Protein AF-A0A4R4QZR3-F1 (afdb_monomer)

Nearest PDB structures (foldseek):
  7k5y-assembly1_U  TM=4.176E-01  e=3.254E+00  Homo sapiens

Foldseek 3Di:
DDDPPDDPPPPDPPCPDCVVCVVVLVVCQVVQDKAFDDDPNHGDDIDHHPVVVQVVCVVVVNHPPDDD

Secondary structure (DSSP, 8-state):
------------TT---HHHHHHHHHHHHHTT--EEEEETTEEEEEE--HHHHHHHHHHTT---TT--

Solvent-accessible surface area (backbone atoms only — not comparable to full-atom values): 4583 Å² total; per-residue (Å²): 140,77,84,89,82,83,87,80,85,79,80,70,95,78,74,73,54,65,81,76,48,43,66,58,54,54,48,44,22,72,75,68,36,74,44,74,44,58,59,95,87,41,77,76,46,70,51,57,37,68,69,58,52,52,51,52,32,46,75,70,71,51,62,88,85,73,88,125

pLDDT: mean 76.52, std 18.91, range [39.06, 94.25]

Mean predicted aligned error: 12.21 Å

Sequence (68 aa):
MREPSADRNYATPDDLPLSAVLPELLRSVREGQVVYLSERDEPVAAIVPLEVARAGLAALGRSDEGAR

Structure (mmCIF, N/CA/C/O backbone):
data_AF-A0A4R4QZR3-F1
#
_entry.id   AF-A0A4R4QZR3-F1
#
loop_
_atom_site.gr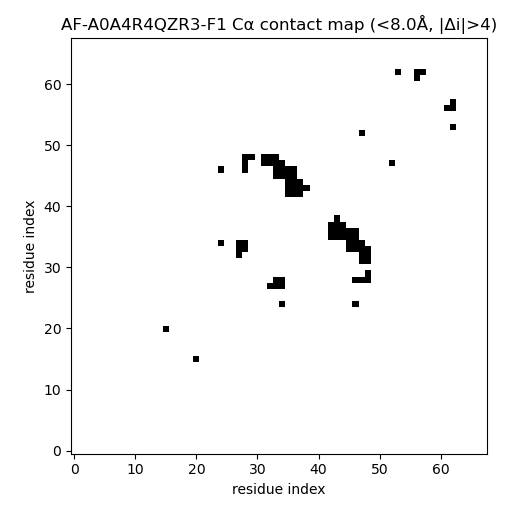oup_PDB
_atom_site.id
_atom_site.type_symbol
_atom_site.label_atom_id
_atom_site.label_alt_id
_atom_site.label_comp_id
_atom_site.label_asym_id
_atom_site.label_entity_id
_atom_site.label_seq_id
_atom_site.pdbx_PDB_ins_code
_atom_site.Cartn_x
_atom_site.Cartn_y
_atom_site.Cartn_z
_atom_site.occupancy
_atom_site.B_iso_or_equiv
_atom_site.auth_seq_id
_atom_site.auth_comp_id
_atom_site.auth_asym_id
_atom_site.auth_atom_id
_atom_site.pdbx_PDB_model_num
ATOM 1 N N . MET A 1 1 ? 38.651 26.174 -21.847 1.00 44.88 1 MET A N 1
ATOM 2 C CA . MET A 1 1 ? 37.699 25.420 -22.699 1.00 44.88 1 MET A CA 1
ATOM 3 C C . MET A 1 1 ? 38.385 24.117 -23.069 1.00 44.88 1 MET A C 1
ATOM 5 O O . MET A 1 1 ? 39.455 24.205 -23.641 1.00 44.88 1 MET A O 1
ATOM 9 N N . ARG A 1 2 ? 37.919 22.914 -22.736 1.00 48.09 2 ARG A N 1
ATOM 10 C CA . ARG A 1 2 ? 36.577 22.400 -22.429 1.00 48.09 2 ARG A CA 1
ATOM 11 C C . ARG A 1 2 ? 36.808 21.112 -21.613 1.00 48.09 2 ARG A C 1
ATOM 13 O O . ARG A 1 2 ? 37.599 20.283 -22.050 1.00 48.09 2 ARG A O 1
ATOM 20 N N . GLU A 1 3 ? 36.202 20.975 -20.436 1.00 51.56 3 GLU A N 1
ATOM 21 C CA . GLU A 1 3 ? 36.168 19.691 -19.715 1.00 51.56 3 GLU A CA 1
ATOM 22 C C . GLU A 1 3 ? 35.420 18.651 -20.564 1.00 51.56 3 GLU A C 1
ATOM 24 O O . GLU A 1 3 ? 34.353 18.982 -21.094 1.00 51.56 3 GLU A O 1
ATOM 29 N N . PRO A 1 4 ? 35.890 17.399 -20.675 1.00 46.50 4 PRO A N 1
ATOM 30 C CA . PRO A 1 4 ? 35.018 16.295 -21.024 1.00 46.50 4 PRO A CA 1
ATOM 31 C C . PRO A 1 4 ? 34.351 15.798 -19.736 1.00 46.50 4 PRO A C 1
ATOM 33 O O . PRO A 1 4 ? 34.774 14.829 -19.111 1.00 46.50 4 PRO A O 1
ATOM 36 N N . SER A 1 5 ? 33.303 16.505 -19.325 1.00 51.91 5 SER A N 1
ATOM 37 C CA . SER A 1 5 ? 32.282 15.944 -18.446 1.00 51.91 5 SER A CA 1
ATO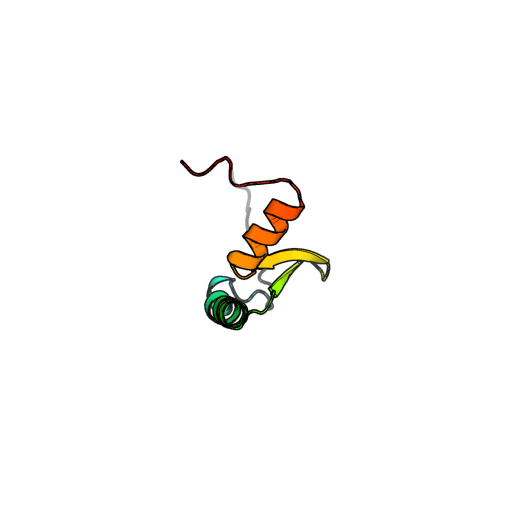M 38 C C . SER A 1 5 ? 31.381 15.051 -19.289 1.00 51.91 5 SER A C 1
ATOM 40 O O . SER A 1 5 ? 30.769 15.557 -20.227 1.00 51.91 5 SER A O 1
ATOM 42 N N . ALA A 1 6 ? 31.316 13.765 -18.933 1.00 50.97 6 ALA A N 1
ATOM 43 C CA . ALA A 1 6 ? 30.185 12.836 -19.090 1.00 50.97 6 ALA A CA 1
ATOM 44 C C . ALA A 1 6 ? 30.646 11.447 -19.548 1.00 50.97 6 ALA A C 1
ATOM 46 O O . ALA A 1 6 ? 30.434 11.056 -20.687 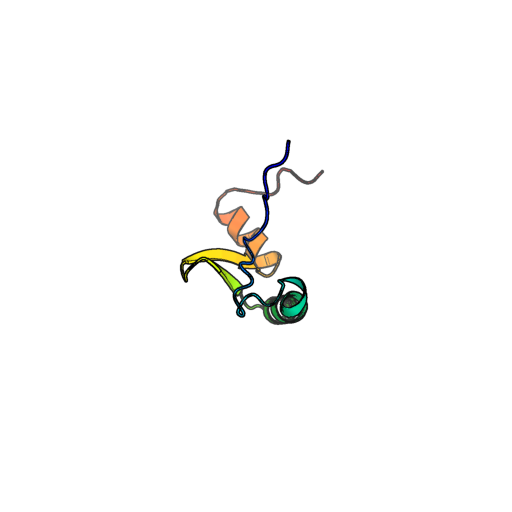1.00 50.97 6 ALA A O 1
ATOM 47 N N . ASP A 1 7 ? 31.221 10.684 -18.620 1.00 46.03 7 ASP A N 1
ATOM 48 C CA . ASP A 1 7 ? 31.236 9.222 -18.727 1.00 46.03 7 ASP A CA 1
ATOM 49 C C . ASP A 1 7 ? 30.907 8.607 -17.362 1.00 46.03 7 ASP A C 1
ATOM 51 O O . ASP A 1 7 ? 31.675 7.886 -16.731 1.00 46.03 7 ASP A O 1
ATOM 55 N N . ARG A 1 8 ? 29.737 8.978 -16.837 1.00 43.34 8 ARG A N 1
ATOM 56 C CA . ARG A 1 8 ? 29.111 8.263 -15.720 1.00 43.34 8 ARG A CA 1
ATOM 57 C C . ARG A 1 8 ? 27.854 7.594 -16.237 1.00 43.34 8 ARG A C 1
ATOM 59 O O . ARG A 1 8 ? 26.739 7.983 -15.913 1.00 43.34 8 ARG A O 1
ATOM 66 N N . ASN A 1 9 ? 28.077 6.608 -17.093 1.00 45.47 9 ASN A N 1
ATOM 67 C CA . ASN A 1 9 ? 27.067 5.646 -17.474 1.00 45.47 9 ASN A CA 1
ATOM 68 C C . ASN A 1 9 ? 26.921 4.635 -16.325 1.00 45.47 9 ASN A C 1
ATOM 70 O O . ASN A 1 9 ? 27.584 3.602 -16.310 1.00 45.47 9 ASN A O 1
ATOM 74 N N . TYR A 1 10 ? 26.100 4.964 -15.328 1.00 39.06 10 TYR A N 1
ATOM 75 C CA . TYR A 1 10 ? 25.606 3.977 -14.368 1.00 39.06 10 TYR A CA 1
ATOM 76 C C . TYR A 1 10 ? 24.167 3.640 -14.745 1.00 39.06 10 TYR A C 1
ATOM 78 O O . TYR A 1 10 ? 23.223 4.183 -14.184 1.00 39.06 10 TYR A O 1
ATOM 86 N N . ALA A 1 11 ? 24.012 2.768 -15.735 1.00 39.94 11 ALA A N 1
ATOM 87 C CA . ALA A 1 11 ? 22.798 1.982 -15.877 1.00 39.94 11 ALA A CA 1
ATOM 88 C C . ALA A 1 11 ? 23.104 0.611 -15.268 1.00 39.94 11 ALA A C 1
ATOM 90 O O . ALA A 1 11 ? 23.721 -0.238 -15.912 1.00 39.94 11 ALA A O 1
ATOM 91 N N . THR A 1 12 ? 22.760 0.425 -13.994 1.00 45.56 12 THR A N 1
ATOM 92 C CA . THR A 1 12 ? 22.687 -0.915 -13.404 1.00 45.56 12 THR A CA 1
ATOM 93 C C . THR A 1 12 ? 21.400 -1.605 -13.876 1.00 45.56 12 THR A C 1
ATOM 95 O O . THR A 1 12 ? 20.387 -0.925 -14.032 1.00 45.56 12 THR A O 1
ATOM 98 N N . PRO A 1 13 ? 21.402 -2.924 -14.141 1.00 49.00 13 PRO A N 1
ATOM 99 C CA . PRO A 1 13 ? 20.337 -3.584 -14.904 1.00 49.00 13 PRO A CA 1
ATOM 100 C C . PRO A 1 13 ? 19.034 -3.886 -14.136 1.00 49.00 13 PRO A C 1
ATOM 102 O O . PRO A 1 13 ? 18.168 -4.540 -14.710 1.00 49.00 13 PRO A O 1
ATOM 105 N N . ASP A 1 14 ? 18.876 -3.450 -12.882 1.00 55.88 14 ASP A N 1
ATOM 106 C CA . ASP A 1 14 ? 17.812 -3.947 -11.986 1.00 55.88 14 ASP A CA 1
ATOM 107 C C . ASP A 1 14 ? 16.648 -2.979 -11.711 1.00 55.88 14 ASP A C 1
ATOM 109 O O . ASP A 1 14 ? 15.635 -3.385 -11.144 1.00 55.88 14 ASP A O 1
ATOM 113 N N . ASP A 1 15 ? 16.708 -1.728 -12.165 1.00 60.22 15 ASP A N 1
ATOM 114 C CA . ASP A 1 15 ? 15.627 -0.775 -11.903 1.00 60.22 15 ASP A CA 1
ATOM 115 C C . ASP A 1 15 ? 14.620 -0.777 -13.055 1.00 60.22 15 ASP A C 1
ATOM 117 O O . ASP A 1 15 ? 14.639 0.077 -13.948 1.00 60.22 15 ASP A O 1
ATOM 121 N N . LEU A 1 16 ? 13.704 -1.753 -13.039 1.00 65.25 16 LEU A N 1
ATOM 122 C CA . LEU A 1 16 ? 12.447 -1.605 -13.775 1.00 65.25 16 LEU A CA 1
ATOM 123 C C . LEU A 1 16 ? 11.864 -0.232 -13.408 1.00 65.25 16 LEU A C 1
ATOM 125 O O . LEU A 1 16 ? 11.678 0.051 -12.221 1.00 65.25 16 LEU A O 1
ATOM 129 N N . PRO A 1 17 ? 11.577 0.642 -14.389 1.00 75.19 17 PRO A N 1
ATOM 130 C CA . PRO A 1 17 ? 11.072 1.965 -14.074 1.00 75.19 17 PRO A CA 1
ATOM 131 C C . PRO A 1 17 ? 9.773 1.813 -13.286 1.00 75.19 17 PRO A C 1
ATOM 133 O O . PRO A 1 17 ? 8.959 0.942 -13.598 1.00 75.19 17 PRO A O 1
ATOM 136 N N . LEU A 1 18 ? 9.550 2.679 -12.291 1.0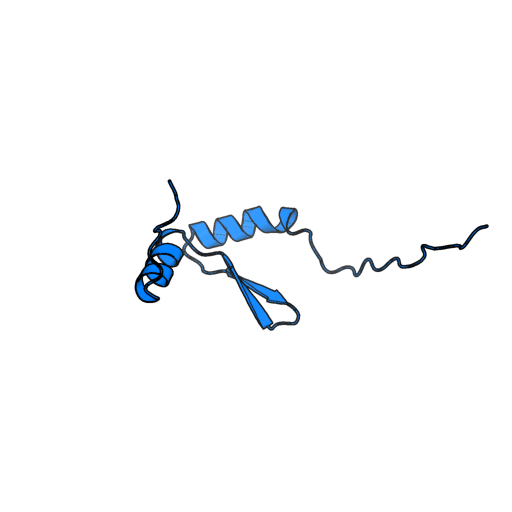0 75.12 18 LEU A N 1
ATOM 137 C CA . LEU A 1 18 ? 8.351 2.621 -11.445 1.00 75.12 18 LEU A CA 1
ATOM 138 C C . LEU A 1 18 ? 7.068 2.517 -12.286 1.00 75.12 18 LEU A C 1
ATOM 140 O O . LEU A 1 18 ? 6.148 1.796 -11.925 1.00 75.12 18 LEU A O 1
ATOM 144 N N . SER A 1 19 ? 7.029 3.178 -13.445 1.00 80.38 19 SER A N 1
ATOM 145 C CA . SER A 1 19 ? 5.915 3.117 -14.396 1.00 80.38 19 SER A CA 1
ATOM 146 C C . SER A 1 19 ? 5.610 1.715 -14.940 1.00 80.38 19 SER A C 1
ATOM 148 O O . SER A 1 19 ? 4.450 1.437 -15.234 1.00 80.38 19 SER A O 1
ATOM 150 N N . ALA A 1 20 ? 6.604 0.833 -15.063 1.00 84.50 20 ALA A N 1
ATOM 151 C CA . ALA A 1 20 ? 6.422 -0.544 -15.519 1.00 84.50 20 ALA A CA 1
ATOM 152 C C . ALA A 1 20 ? 5.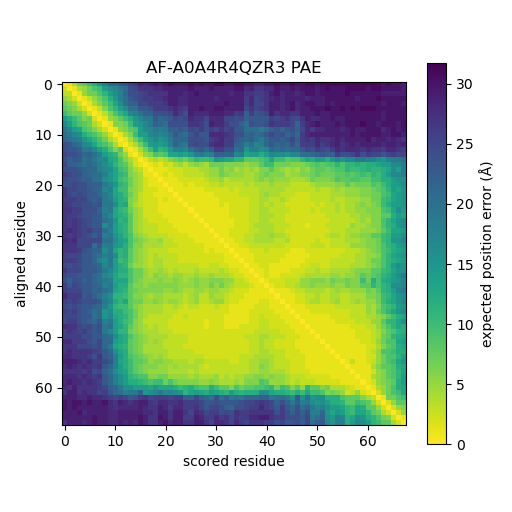812 -1.443 -14.434 1.00 84.50 20 ALA A C 1
ATOM 154 O O . ALA A 1 20 ? 5.045 -2.348 -14.754 1.00 84.50 20 ALA A O 1
ATOM 155 N N . VAL A 1 21 ? 6.117 -1.180 -13.160 1.00 85.50 21 VAL A N 1
ATOM 156 C CA . VAL A 1 21 ? 5.615 -1.971 -12.021 1.00 85.50 21 VAL A CA 1
ATOM 157 C C . VAL A 1 21 ? 4.359 -1.370 -11.386 1.00 85.50 21 VAL A C 1
ATOM 159 O O . VAL A 1 21 ? 3.604 -2.075 -10.722 1.00 85.50 21 VAL A O 1
ATOM 162 N N . LEU A 1 22 ? 4.078 -0.086 -11.629 1.00 87.00 22 LEU A N 1
ATOM 163 C CA . LEU A 1 22 ? 2.945 0.636 -11.050 1.00 87.00 22 LEU A CA 1
ATOM 164 C C . LEU A 1 22 ? 1.583 -0.045 -11.278 1.00 87.00 22 LEU A C 1
ATOM 166 O O . 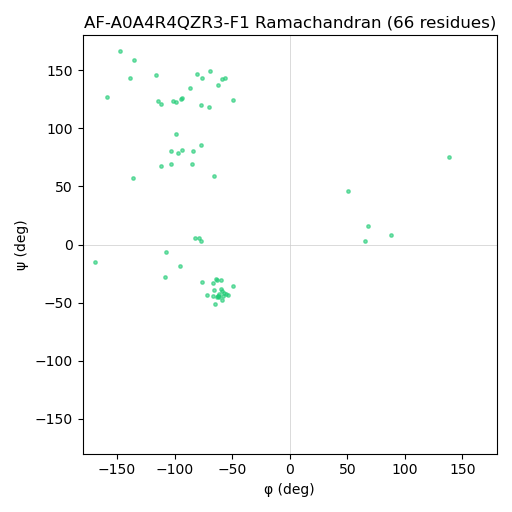LEU A 1 22 ? 0.819 -0.111 -10.316 1.00 87.00 22 LEU A O 1
ATOM 170 N N . PRO A 1 23 ? 1.241 -0.580 -12.470 1.00 91.56 23 PRO A N 1
ATOM 171 C CA . PRO A 1 23 ? -0.043 -1.257 -12.663 1.00 91.56 23 PRO A CA 1
ATOM 172 C C . PRO A 1 23 ? -0.231 -2.454 -11.726 1.00 91.56 23 PRO A C 1
ATOM 174 O O . PRO A 1 23 ? -1.315 -2.648 -11.179 1.00 91.56 23 PRO A O 1
ATOM 177 N N . GLU A 1 24 ? 0.834 -3.222 -11.514 1.00 90.00 24 GLU A N 1
ATOM 178 C CA . GLU A 1 24 ? 0.827 -4.395 -10.647 1.00 90.00 24 GLU A CA 1
ATOM 179 C C . GLU A 1 24 ? 0.746 -3.996 -9.170 1.00 90.00 24 GLU A C 1
ATOM 181 O O . GLU A 1 24 ? -0.077 -4.527 -8.428 1.00 90.00 24 GLU A O 1
ATOM 186 N N . LEU A 1 25 ? 1.508 -2.975 -8.764 1.00 89.44 25 LEU A N 1
ATOM 187 C CA . LEU A 1 25 ? 1.433 -2.408 -7.415 1.00 89.44 25 LEU A CA 1
ATOM 188 C C . LEU A 1 25 ? 0.013 -1.915 -7.093 1.00 89.44 25 LEU A C 1
ATOM 190 O O . LEU A 1 25 ? -0.524 -2.200 -6.023 1.00 89.44 25 LEU A O 1
ATOM 194 N N . LEU A 1 26 ? -0.626 -1.210 -8.032 1.00 89.75 26 LEU A N 1
ATOM 195 C CA . LEU A 1 26 ? -1.999 -0.729 -7.872 1.00 89.75 26 LEU A CA 1
ATOM 196 C C . LEU A 1 26 ? -3.017 -1.875 -7.821 1.00 89.75 26 LEU A C 1
ATOM 198 O O . LEU A 1 26 ? -4.018 -1.762 -7.110 1.00 89.75 26 LEU A O 1
ATOM 202 N N . ARG A 1 27 ? -2.774 -2.975 -8.544 1.00 93.50 27 ARG A N 1
ATOM 203 C CA . ARG A 1 27 ? -3.603 -4.183 -8.473 1.00 93.50 27 ARG A CA 1
ATOM 204 C C . ARG A 1 27 ? -3.522 -4.827 -7.089 1.00 93.50 27 ARG A C 1
ATOM 206 O O . ARG A 1 27 ? -4.568 -5.012 -6.473 1.00 93.50 27 ARG A O 1
ATOM 213 N N . SER A 1 28 ? -2.321 -5.067 -6.567 1.00 92.81 28 SER A N 1
ATOM 214 C CA . SER A 1 28 ? -2.117 -5.594 -5.209 1.00 92.81 28 SER A CA 1
ATOM 215 C C . SER A 1 28 ? -2.786 -4.729 -4.141 1.00 92.81 28 SER A C 1
ATOM 217 O O . SER A 1 28 ? -3.468 -5.234 -3.251 1.00 92.81 28 SER A O 1
ATOM 219 N N . VAL A 1 29 ? -2.670 -3.406 -4.258 1.00 93.56 29 VAL A N 1
ATOM 220 C CA . VAL A 1 29 ? -3.326 -2.474 -3.332 1.00 93.56 29 VAL A CA 1
ATOM 221 C C . VAL A 1 29 ? -4.849 -2.545 -3.442 1.00 93.56 29 VAL A C 1
ATOM 223 O O . VAL A 1 29 ? -5.539 -2.528 -2.425 1.00 93.56 29 VAL A O 1
ATOM 226 N N . ARG A 1 30 ? -5.402 -2.681 -4.654 1.00 91.19 30 ARG A N 1
ATOM 227 C CA . ARG A 1 30 ? -6.847 -2.890 -4.847 1.00 91.19 30 ARG A CA 1
ATOM 228 C C . ARG A 1 30 ? -7.330 -4.212 -4.239 1.00 91.19 30 ARG A C 1
ATOM 230 O O . ARG A 1 30 ? -8.470 -4.281 -3.796 1.00 91.19 30 ARG A O 1
ATOM 237 N N . GLU A 1 31 ? -6.474 -5.226 -4.186 1.00 94.25 31 GLU A N 1
ATOM 238 C CA . GLU A 1 31 ? -6.728 -6.503 -3.505 1.00 94.25 31 GLU A CA 1
ATOM 239 C C . GLU A 1 31 ? -6.577 -6.404 -1.969 1.00 94.25 31 GLU A C 1
ATOM 241 O O . GLU A 1 31 ? -6.740 -7.395 -1.260 1.00 94.25 31 GLU A O 1
ATOM 246 N N . GLY A 1 32 ? -6.311 -5.205 -1.435 1.00 90.69 32 GLY A N 1
ATOM 247 C CA . GLY A 1 32 ? -6.199 -4.933 -0.001 1.00 90.69 32 GLY A CA 1
ATOM 248 C C . GLY A 1 32 ? -4.795 -5.139 0.566 1.00 90.69 32 GLY A C 1
ATOM 249 O O . GLY A 1 32 ? -4.613 -5.084 1.782 1.00 90.69 32 GLY A O 1
ATOM 250 N N . GLN A 1 33 ? -3.794 -5.373 -0.284 1.00 91.69 33 GLN A N 1
ATOM 251 C CA . GLN A 1 33 ? -2.420 -5.577 0.163 1.00 91.69 33 GLN A CA 1
ATOM 252 C C . GLN A 1 33 ? -1.719 -4.244 0.453 1.00 91.69 33 GLN A C 1
ATOM 254 O O . GLN A 1 33 ? -1.941 -3.233 -0.213 1.00 91.69 33 GLN A O 1
ATOM 259 N N . VAL A 1 34 ? -0.823 -4.260 1.439 1.00 90.44 34 VAL A N 1
ATOM 260 C CA . VAL A 1 34 ? 0.145 -3.185 1.681 1.00 90.44 34 VAL A CA 1
ATOM 261 C C . VAL A 1 34 ? 1.433 -3.547 0.963 1.00 90.44 34 VAL A C 1
ATOM 263 O O . VAL A 1 34 ? 1.975 -4.629 1.188 1.00 90.44 34 VA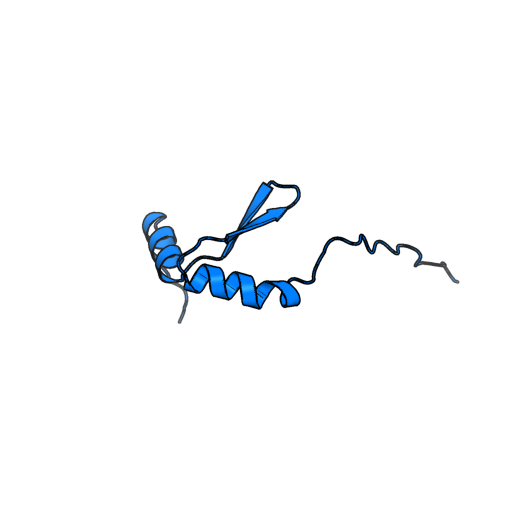L A O 1
ATOM 266 N N . VAL A 1 35 ? 1.928 -2.645 0.121 1.00 91.50 35 VAL A N 1
ATOM 267 C CA . VAL A 1 35 ? 3.185 -2.854 -0.597 1.00 91.50 35 VAL A CA 1
ATOM 268 C C . VAL A 1 35 ? 4.232 -1.882 -0.084 1.00 91.50 35 VAL A C 1
ATOM 270 O O . VAL A 1 35 ? 4.042 -0.669 -0.153 1.00 91.50 35 VAL A O 1
ATOM 273 N N . TYR A 1 36 ? 5.338 -2.414 0.428 1.00 89.25 36 TYR A N 1
ATOM 274 C CA . TYR A 1 36 ? 6.469 -1.614 0.885 1.00 89.25 36 TYR A CA 1
ATOM 275 C C . TYR A 1 36 ? 7.414 -1.314 -0.275 1.00 89.25 36 TYR A C 1
ATOM 277 O O . TYR A 1 36 ? 7.752 -2.194 -1.064 1.00 89.25 36 TYR A O 1
ATOM 285 N N . LEU A 1 37 ? 7.830 -0.056 -0.358 1.00 87.38 37 LEU A N 1
ATOM 286 C CA . LEU A 1 37 ? 8.913 0.396 -1.213 1.00 87.38 37 LEU A CA 1
ATOM 287 C C . LEU A 1 37 ? 10.160 0.495 -0.342 1.00 87.38 37 LEU A C 1
ATOM 289 O O . LEU A 1 37 ? 10.157 1.216 0.663 1.00 87.38 37 LEU A O 1
ATOM 293 N N . SER A 1 38 ? 11.199 -0.231 -0.734 1.00 86.56 38 SER A N 1
ATOM 294 C CA . SER A 1 38 ? 12.439 -0.328 0.025 1.00 86.56 38 SER A CA 1
ATOM 295 C C . SER A 1 38 ? 13.612 0.255 -0.750 1.00 86.56 38 SER A C 1
ATOM 297 O O . SER A 1 38 ? 13.688 0.119 -1.969 1.00 86.56 38 SER A O 1
ATOM 299 N N . GLU A 1 39 ? 14.551 0.857 -0.031 1.00 84.69 39 GLU A N 1
ATOM 300 C CA . GLU A 1 39 ? 15.871 1.214 -0.539 1.00 84.69 39 GLU A CA 1
ATOM 301 C C . GLU A 1 39 ? 16.900 0.368 0.214 1.00 84.69 39 GLU A C 1
ATOM 303 O O . GLU A 1 39 ? 16.927 0.387 1.440 1.00 84.69 39 GLU A O 1
ATOM 308 N N . ARG A 1 40 ? 17.732 -0.407 -0.501 1.00 87.38 40 ARG A N 1
ATOM 309 C CA . ARG A 1 40 ? 18.726 -1.318 0.115 1.00 87.38 40 ARG A CA 1
ATOM 310 C C . ARG A 1 40 ? 18.113 -2.229 1.193 1.00 87.38 40 ARG A C 1
ATOM 312 O O . ARG A 1 40 ? 18.652 -2.349 2.289 1.00 87.38 40 ARG A O 1
ATOM 319 N N . ASP A 1 41 ? 16.964 -2.822 0.868 1.00 82.44 41 ASP A N 1
ATOM 320 C CA . ASP A 1 41 ? 16.160 -3.690 1.745 1.00 82.44 41 ASP A CA 1
ATOM 321 C C . ASP A 1 41 ? 15.546 -3.011 2.985 1.00 82.44 41 ASP A C 1
ATOM 323 O O . ASP A 1 41 ? 14.838 -3.659 3.757 1.00 82.44 41 ASP A O 1
ATOM 327 N N . GLU A 1 42 ? 15.725 -1.700 3.156 1.00 88.56 42 GLU A N 1
ATOM 328 C CA . GLU A 1 42 ? 15.094 -0.928 4.224 1.00 88.56 42 GLU A CA 1
ATOM 329 C C . GLU A 1 42 ? 13.786 -0.290 3.726 1.00 88.56 42 GLU A C 1
ATOM 331 O O . GLU A 1 42 ? 13.801 0.418 2.716 1.00 88.56 42 GLU A O 1
ATOM 336 N N . PRO A 1 43 ? 12.637 -0.517 4.389 1.00 88.06 43 PRO A N 1
ATOM 337 C CA . PRO A 1 43 ? 11.367 0.061 3.965 1.00 88.06 43 PRO A CA 1
ATOM 338 C C . PRO A 1 43 ? 11.353 1.575 4.204 1.00 88.06 43 PRO A C 1
ATOM 340 O O . PRO A 1 43 ? 11.406 2.037 5.343 1.00 88.06 43 PRO A O 1
ATOM 343 N N . VAL A 1 44 ? 11.214 2.350 3.128 1.00 92.31 44 VAL A N 1
ATOM 344 C CA . VAL A 1 44 ? 11.216 3.824 3.170 1.00 92.31 44 VAL A CA 1
ATOM 345 C C . VAL A 1 44 ? 9.834 4.426 2.926 1.00 92.31 44 VAL A C 1
ATOM 347 O O . VAL A 1 44 ? 9.524 5.509 3.419 1.00 92.31 44 VAL A O 1
ATOM 350 N N . ALA A 1 45 ? 8.979 3.722 2.184 1.00 90.38 45 ALA A N 1
ATOM 351 C CA . ALA A 1 45 ? 7.612 4.138 1.899 1.00 90.38 45 ALA A CA 1
ATOM 352 C C . ALA A 1 45 ? 6.687 2.923 1.763 1.00 90.38 45 ALA A C 1
ATOM 354 O O . ALA A 1 45 ? 7.134 1.785 1.637 1.00 90.38 45 ALA A O 1
ATOM 355 N N . ALA A 1 46 ? 5.378 3.164 1.774 1.00 91.06 46 ALA A N 1
ATOM 356 C CA . ALA A 1 46 ? 4.385 2.136 1.503 1.00 91.06 46 ALA A CA 1
ATOM 357 C C . ALA A 1 46 ? 3.265 2.685 0.620 1.00 91.06 46 ALA A C 1
ATOM 359 O O . ALA A 1 46 ? 2.837 3.831 0.774 1.00 91.06 46 ALA A O 1
ATOM 360 N N . ILE A 1 47 ? 2.772 1.840 -0.279 1.00 92.12 47 ILE A N 1
ATOM 361 C CA . ILE A 1 47 ? 1.543 2.059 -1.032 1.00 92.12 47 ILE A CA 1
ATOM 362 C C . ILE A 1 47 ? 0.463 1.207 -0.368 1.00 92.12 47 ILE A C 1
ATOM 364 O O . ILE A 1 47 ? 0.621 -0.004 -0.205 1.00 92.12 47 ILE A O 1
ATOM 368 N N . VAL A 1 48 ? -0.622 1.851 0.054 1.00 93.88 48 VAL A N 1
ATOM 369 C CA . VAL A 1 48 ? -1.691 1.223 0.839 1.00 93.88 48 VAL A CA 1
ATOM 370 C C . VAL A 1 48 ? -3.064 1.629 0.311 1.00 93.88 48 VAL A C 1
ATOM 372 O O . VAL A 1 48 ? -3.181 2.681 -0.330 1.00 93.88 48 VAL A O 1
ATOM 375 N N . PRO A 1 49 ? -4.123 0.853 0.606 1.00 94.25 49 PRO A N 1
ATOM 376 C CA . PRO A 1 49 ? -5.488 1.293 0.353 1.00 94.25 49 PRO A CA 1
ATOM 377 C C . PRO A 1 49 ? -5.774 2.623 1.058 1.00 94.25 49 PRO A C 1
ATOM 379 O O . PRO A 1 49 ? -5.326 2.855 2.185 1.00 94.25 49 PRO A O 1
ATOM 382 N N . LEU A 1 50 ? -6.549 3.497 0.414 1.00 92.19 50 LEU A N 1
ATOM 383 C CA . LEU A 1 50 ? -6.818 4.843 0.930 1.00 92.19 50 LEU A CA 1
ATOM 384 C C . LEU A 1 50 ? -7.431 4.819 2.338 1.00 92.19 50 LEU A C 1
ATOM 386 O O . LEU A 1 50 ? -7.047 5.610 3.195 1.00 92.19 50 LEU A O 1
ATOM 390 N N . GLU A 1 51 ? -8.365 3.905 2.592 1.00 92.19 51 GLU A N 1
ATOM 391 C CA . GLU A 1 51 ? -8.969 3.708 3.914 1.00 92.19 51 GLU A CA 1
ATOM 392 C C . GLU A 1 51 ? -7.948 3.340 4.997 1.00 92.19 51 GLU A C 1
ATOM 394 O O . GLU A 1 51 ? -8.021 3.871 6.104 1.00 92.19 51 GLU A O 1
ATOM 399 N N . VAL A 1 52 ? -6.950 2.515 4.664 1.00 93.50 52 VAL A N 1
ATOM 400 C CA . VAL A 1 52 ? -5.862 2.138 5.576 1.00 93.50 52 VAL A CA 1
ATOM 401 C C . VAL A 1 52 ? -4.984 3.350 5.882 1.00 93.50 52 VAL A C 1
ATOM 403 O O . VAL A 1 52 ? -4.686 3.605 7.049 1.00 93.50 52 VAL A O 1
ATOM 406 N N . ALA A 1 53 ? -4.626 4.145 4.866 1.00 92.50 53 ALA A N 1
ATOM 407 C CA . ALA A 1 53 ? -3.883 5.390 5.072 1.00 92.50 53 ALA A CA 1
ATOM 408 C C . ALA A 1 53 ? -4.645 6.358 5.988 1.00 92.50 53 ALA A C 1
ATOM 410 O O . ALA A 1 53 ? -4.078 6.880 6.946 1.00 92.50 53 ALA A O 1
ATOM 411 N N . ARG A 1 54 ? -5.943 6.568 5.731 1.00 92.44 54 ARG A N 1
ATOM 412 C CA . ARG A 1 54 ? -6.794 7.458 6.536 1.00 92.44 54 ARG A CA 1
ATOM 413 C C . ARG A 1 54 ? -6.906 6.985 7.982 1.00 92.44 54 ARG A C 1
ATOM 415 O O . ARG A 1 54 ? -6.750 7.796 8.890 1.00 92.44 54 ARG A O 1
ATOM 422 N N . 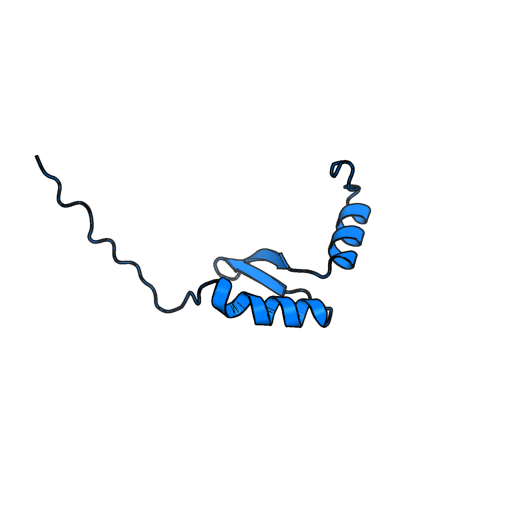ALA A 1 55 ? -7.135 5.690 8.200 1.00 91.69 55 ALA A N 1
ATOM 423 C CA . ALA A 1 55 ? -7.207 5.115 9.539 1.00 91.69 55 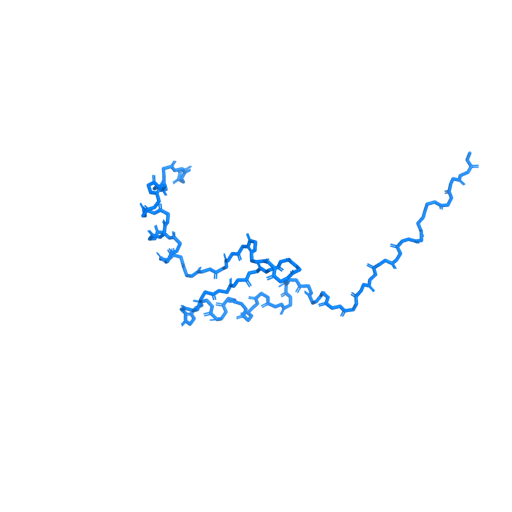ALA A CA 1
ATOM 424 C C . ALA A 1 55 ? -5.877 5.259 10.296 1.00 91.69 55 ALA A C 1
ATOM 426 O O . ALA A 1 55 ? -5.873 5.669 11.456 1.00 91.69 55 ALA A O 1
ATOM 427 N N . GLY A 1 56 ? -4.748 4.986 9.633 1.00 91.25 56 GLY A N 1
ATOM 428 C CA . GLY A 1 56 ? -3.417 5.145 10.220 1.00 91.25 56 GLY A CA 1
ATOM 429 C C . GLY A 1 56 ? -3.103 6.597 10.589 1.00 91.25 56 GLY A C 1
ATOM 430 O O . GLY A 1 56 ? -2.656 6.872 11.699 1.00 91.25 56 GLY A O 1
ATOM 431 N N . LEU A 1 57 ? -3.399 7.542 9.695 1.00 89.62 57 LEU A N 1
ATOM 432 C CA . LEU A 1 57 ? -3.221 8.973 9.951 1.00 89.62 57 LEU A CA 1
ATOM 433 C C . LEU A 1 57 ? -4.095 9.464 11.115 1.00 89.62 57 LEU A C 1
ATOM 435 O O . LEU A 1 57 ? -3.593 10.151 12.007 1.00 89.62 57 LEU A O 1
ATOM 439 N N . ALA A 1 58 ? -5.363 9.047 11.164 1.00 90.38 58 ALA A N 1
ATOM 440 C CA . ALA A 1 58 ? -6.264 9.364 12.268 1.00 90.38 58 ALA A CA 1
ATOM 441 C C . ALA A 1 58 ? -5.757 8.807 13.612 1.00 90.38 58 ALA A C 1
ATOM 443 O O . ALA A 1 58 ? -5.761 9.525 14.611 1.00 90.38 58 ALA A O 1
ATOM 444 N N . ALA A 1 59 ? -5.256 7.566 13.638 1.00 90.69 59 ALA A N 1
ATOM 445 C CA . ALA A 1 59 ? -4.672 6.956 14.836 1.00 90.69 59 ALA A CA 1
ATOM 446 C C . ALA A 1 59 ? -3.420 7.698 15.336 1.00 90.69 59 ALA A C 1
ATOM 448 O O . ALA A 1 59 ? -3.161 7.748 16.536 1.00 90.69 59 ALA A O 1
ATOM 449 N N . LEU A 1 60 ? -2.668 8.317 14.424 1.00 89.50 60 LEU A N 1
ATOM 450 C CA . LEU A 1 60 ? -1.508 9.153 14.739 1.00 89.50 60 LEU A CA 1
ATOM 451 C C . LEU A 1 60 ? -1.882 10.596 15.126 1.00 89.50 60 LEU A C 1
ATOM 453 O O . LEU A 1 60 ? -0.992 11.432 15.285 1.00 89.50 60 LEU A O 1
ATOM 457 N N . GLY A 1 61 ? -3.176 10.912 15.251 1.00 86.31 61 GLY A N 1
ATOM 458 C CA . GLY A 1 61 ? -3.659 12.263 15.547 1.00 86.31 61 GLY A CA 1
ATOM 459 C C . GLY A 1 61 ? -3.424 13.258 14.407 1.00 86.31 61 GLY A C 1
ATOM 460 O O . GLY A 1 61 ? -3.496 14.466 14.615 1.00 86.31 61 GLY A O 1
ATOM 461 N N . ARG A 1 62 ? -3.128 12.762 13.202 1.00 75.25 62 ARG A N 1
ATOM 462 C CA . ARG A 1 62 ? -2.910 13.554 11.990 1.00 75.25 62 ARG A CA 1
ATOM 463 C C . ARG A 1 62 ? -4.156 13.458 11.119 1.00 75.25 62 ARG A C 1
ATOM 465 O O . ARG A 1 62 ? -4.150 12.793 10.091 1.00 75.25 62 ARG A O 1
ATOM 472 N N . SER A 1 63 ? -5.254 14.059 11.564 1.00 65.81 63 SER A N 1
ATOM 473 C CA . SER A 1 63 ? -6.439 14.181 10.709 1.00 65.81 63 SER A CA 1
ATOM 474 C C . SER A 1 63 ? -6.167 15.151 9.559 1.00 65.81 63 SER A C 1
ATOM 476 O O . SER A 1 63 ? -5.384 16.087 9.700 1.00 65.81 63 SER A O 1
ATOM 478 N N . ASP A 1 64 ? -6.822 14.893 8.430 1.00 61.19 64 ASP A N 1
ATOM 479 C CA . ASP A 1 64 ? -6.775 15.612 7.149 1.00 61.19 64 ASP A CA 1
ATOM 480 C C . ASP A 1 64 ? -7.353 17.047 7.279 1.00 61.19 64 ASP A C 1
ATOM 482 O O . ASP A 1 64 ? -8.342 17.409 6.650 1.00 61.19 64 ASP A O 1
ATOM 486 N N . GLU A 1 65 ? -6.782 17.876 8.156 1.00 51.03 65 GLU A N 1
ATOM 487 C CA . GLU A 1 65 ? -7.010 19.325 8.226 1.00 51.03 65 GLU A CA 1
ATOM 488 C C . GLU A 1 65 ? -6.064 20.008 7.229 1.00 51.03 65 GLU A C 1
ATOM 490 O O . GLU A 1 65 ? -5.082 20.650 7.593 1.00 51.03 65 GLU A O 1
ATOM 495 N N . GLY A 1 66 ? -6.307 19.813 5.932 1.00 51.03 66 GLY A N 1
ATOM 496 C CA . GLY A 1 66 ? -5.450 20.427 4.914 1.00 51.03 66 GLY A CA 1
ATOM 497 C C . GLY A 1 66 ? -5.928 20.378 3.468 1.00 51.03 66 GLY A C 1
ATOM 498 O O . GLY A 1 66 ? -5.418 21.146 2.661 1.00 51.03 66 GLY A O 1
ATOM 499 N N . ALA A 1 67 ? -6.909 19.546 3.119 1.00 49.81 67 ALA A N 1
ATOM 500 C CA . ALA A 1 67 ? -7.470 19.527 1.769 1.00 49.81 67 ALA A CA 1
ATOM 501 C C . ALA A 1 67 ? -8.755 20.374 1.692 1.00 49.81 67 ALA A C 1
ATOM 503 O O . ALA A 1 67 ? -9.870 19.849 1.721 1.00 49.81 67 ALA A O 1
ATOM 504 N N . ARG A 1 68 ? -8.593 21.698 1.615 1.00 46.84 68 ARG A N 1
ATOM 505 C CA . ARG A 1 68 ? -9.573 22.603 0.996 1.00 46.84 68 ARG A CA 1
ATOM 506 C C . ARG A 1 68 ? -8.966 23.213 -0.253 1.00 46.84 68 ARG A C 1
ATOM 508 O O . ARG A 1 68 ? -7.783 23.606 -0.176 1.00 46.84 68 ARG A O 1
#

Radius of gyration: 18.78 Å; Cα contacts (8 Å, |Δi|>4): 42; chains: 1; bounding box: 47×32×38 Å